Protein AF-A0A1D6P2N4-F1 (afdb_monomer_lite)

Foldseek 3Di:
DLLVVQVVVCVVPVDGDLEAEAEAEDDDPVCVVVCCVVVVVVNQVSQCVVDPPRDHYYHYHYDYPPDPDADADPDQVPPVQADPVRHGDPPDDDDDPPPDPPDDD

Secondary structure (DSSP, 8-state):
-HHHHHHHHHHHHSS--S-EEEEEES--GGGHHHHHHHHHHHHHHHHHTTSTT----EEEEEE--S-S-----S-TT-GGGB-TTSPBPTT-----TTS-TTS--

pLDDT: mean 88.43, std 12.15, range [44.59, 97.88]

Sequence (105 aa):
MIRELLISFRKATGQKPLRIIFYRDGVSEGQFYQVLLYELDAIRKACASLEPNYQPPVTFVVVQKRHHTRLFTNNHKDRSSMDKSGNILPGSVSMASKAWPHYFN

Radius of gyration: 19.12 Å; chains: 1; bounding box: 42×23×48 Å

InterPro domains:
  IPR003165 Piwi domain [PF02171] (1-93)
  IPR003165 Piwi domain [PS50822] (1-93)
  IPR012337 Ribonuclease H-like superfamily [SSF53098] (1-93)
  IPR036397 Ribonuclease H superfamily [G3DSA:3.30.420.10] (1-105)

Organism: Zea mays (NCBI:txid4577)

Structure (mmCIF, N/CA/C/O backbone):
data_AF-A0A1D6P2N4-F1
#
_entry.id   AF-A0A1D6P2N4-F1
#
loop_
_atom_site.group_PDB
_atom_site.id
_atom_site.type_symbol
_atom_site.label_atom_id
_atom_site.label_alt_id
_atom_site.label_comp_id
_atom_site.label_asym_id
_atom_site.label_entity_id
_atom_site.label_seq_id
_atom_site.pdbx_PDB_ins_code
_atom_site.Cartn_x
_atom_site.Cartn_y
_atom_site.Cartn_z
_atom_site.occupancy
_atom_site.B_iso_or_equiv
_atom_site.auth_seq_id
_atom_site.auth_comp_id
_atom_site.auth_asym_id
_atom_site.auth_atom_id
_atom_site.pdbx_PDB_model_num
ATOM 1 N N . MET A 1 1 ? -3.769 -11.337 9.152 1.00 85.50 1 MET A N 1
ATOM 2 C CA . MET A 1 1 ? -2.830 -10.413 8.479 1.00 85.50 1 MET A CA 1
ATOM 3 C C . MET A 1 1 ? -3.095 -8.929 8.772 1.00 85.50 1 MET A C 1
ATOM 5 O O . MET A 1 1 ? -2.429 -8.397 9.645 1.00 85.50 1 MET A O 1
ATOM 9 N N . ILE A 1 2 ? -4.051 -8.227 8.132 1.00 94.38 2 ILE A N 1
ATOM 10 C CA . ILE A 1 2 ? -4.195 -6.751 8.294 1.00 94.38 2 ILE A CA 1
ATOM 11 C C . ILE A 1 2 ? -4.455 -6.335 9.751 1.00 94.38 2 ILE A C 1
ATOM 13 O O . ILE A 1 2 ? -3.804 -5.432 10.269 1.00 94.38 2 ILE A O 1
ATOM 17 N N . ARG A 1 3 ? -5.362 -7.031 10.446 1.00 95.00 3 ARG A N 1
ATOM 18 C CA . ARG A 1 3 ? -5.670 -6.757 11.859 1.00 95.00 3 ARG A CA 1
ATOM 19 C C . ARG A 1 3 ? -4.436 -6.859 12.761 1.00 95.00 3 ARG A C 1
ATOM 21 O O . ARG A 1 3 ? -4.244 -6.022 13.635 1.00 95.00 3 ARG A O 1
ATOM 28 N N . GLU A 1 4 ? -3.599 -7.870 12.550 1.00 96.81 4 GLU A N 1
ATOM 29 C CA . GLU A 1 4 ? -2.380 -8.082 13.341 1.00 96.81 4 GLU A CA 1
ATOM 30 C C . GLU A 1 4 ? -1.366 -6.962 13.103 1.00 96.81 4 GLU A C 1
ATOM 32 O O . GLU A 1 4 ? -0.762 -6.485 14.060 1.00 96.81 4 GLU A O 1
ATOM 37 N N . LEU A 1 5 ? -1.244 -6.483 11.859 1.00 96.94 5 LEU A N 1
ATOM 38 C CA . LEU A 1 5 ? -0.397 -5.337 11.522 1.00 96.94 5 LEU A CA 1
ATOM 39 C C . LEU A 1 5 ? -0.884 -4.051 12.200 1.00 96.94 5 LEU A C 1
ATOM 41 O O . LEU A 1 5 ? -0.077 -3.319 12.764 1.00 96.94 5 LEU A O 1
ATOM 45 N N . LEU A 1 6 ? -2.196 -3.800 12.222 1.00 96.62 6 LEU A N 1
ATOM 46 C CA . LEU A 1 6 ? -2.774 -2.647 12.925 1.00 96.62 6 LEU A CA 1
ATOM 47 C C . LEU A 1 6 ? -2.537 -2.720 14.445 1.00 96.62 6 LEU A C 1
ATOM 49 O O . LEU A 1 6 ? -2.207 -1.714 15.074 1.00 96.62 6 LEU A O 1
ATOM 53 N N . ILE A 1 7 ? -2.655 -3.913 15.040 1.00 96.44 7 ILE A N 1
ATOM 54 C CA . ILE A 1 7 ? -2.343 -4.134 16.460 1.00 96.44 7 ILE A CA 1
ATOM 55 C C . ILE A 1 7 ? -0.853 -3.910 16.724 1.00 96.44 7 ILE A C 1
ATOM 57 O O . ILE A 1 7 ? -0.501 -3.242 17.694 1.00 96.44 7 ILE A O 1
ATOM 61 N N . SER A 1 8 ? 0.018 -4.453 15.873 1.00 97.62 8 SER A N 1
ATOM 62 C CA . SER A 1 8 ? 1.468 -4.283 15.981 1.00 97.62 8 SER A CA 1
ATOM 63 C C . SER A 1 8 ? 1.864 -2.808 15.885 1.00 97.62 8 SER A C 1
ATOM 65 O O . SER A 1 8 ? 2.595 -2.319 16.744 1.00 97.62 8 SER A O 1
ATOM 67 N N . PHE A 1 9 ? 1.289 -2.067 14.935 1.00 97.44 9 PHE A N 1
ATOM 68 C CA . PHE A 1 9 ? 1.503 -0.628 14.797 1.00 97.44 9 PHE A CA 1
ATOM 69 C C . PHE A 1 9 ? 1.106 0.131 16.067 1.00 97.44 9 PHE A C 1
ATOM 71 O O . PHE A 1 9 ? 1.878 0.951 16.565 1.00 97.44 9 PHE A O 1
ATOM 78 N N . ARG A 1 10 ? -0.070 -0.169 16.637 1.00 96.00 10 ARG A N 1
ATOM 79 C CA . ARG A 1 10 ? -0.524 0.469 17.881 1.00 96.00 10 ARG A CA 1
ATOM 80 C C . ARG A 1 10 ? 0.371 0.130 19.064 1.00 96.00 10 ARG A C 1
ATOM 82 O O . ARG A 1 10 ? 0.647 1.005 19.875 1.00 96.00 10 ARG A O 1
ATOM 89 N N . LYS A 1 11 ? 0.847 -1.113 19.160 1.00 97.44 11 LYS A N 1
ATOM 90 C CA . LYS A 1 11 ? 1.804 -1.517 20.199 1.00 97.44 11 LYS A CA 1
ATOM 91 C C . LYS A 1 11 ? 3.134 -0.770 20.074 1.00 97.44 11 LYS A C 1
ATOM 93 O O . LYS A 1 11 ? 3.692 -0.387 21.091 1.00 97.44 11 LYS A O 1
ATOM 98 N N . ALA A 1 12 ? 3.620 -0.554 18.852 1.00 97.88 12 ALA A N 1
ATOM 99 C CA . ALA A 1 12 ? 4.899 0.107 18.606 1.00 97.88 12 ALA A CA 1
ATOM 100 C C . ALA A 1 12 ? 4.842 1.636 18.767 1.00 97.88 12 ALA A C 1
ATOM 102 O O . ALA A 1 12 ? 5.809 2.241 19.212 1.00 97.88 12 ALA A O 1
ATOM 103 N N . THR A 1 13 ? 3.725 2.266 18.393 1.00 97.50 13 THR A N 1
ATOM 104 C CA . THR A 1 13 ? 3.610 3.738 18.330 1.00 97.50 13 THR A CA 1
ATOM 105 C C . THR A 1 13 ? 2.729 4.342 19.423 1.00 97.50 13 THR A C 1
ATOM 107 O O . THR A 1 13 ? 2.679 5.559 19.573 1.00 97.50 13 THR A O 1
ATOM 110 N N . GLY A 1 14 ? 1.971 3.517 20.150 1.00 96.50 14 GLY A N 1
ATOM 111 C CA . GLY A 1 14 ? 0.927 3.959 21.078 1.00 96.50 14 GLY A CA 1
ATOM 112 C C . GLY A 1 14 ? -0.337 4.497 20.395 1.00 96.50 14 GLY A C 1
ATOM 113 O O . GLY A 1 14 ? -1.342 4.722 21.068 1.00 96.50 14 GLY A O 1
ATOM 114 N N . GLN A 1 15 ? -0.333 4.667 19.069 1.00 95.31 15 GLN A N 1
ATOM 115 C CA . GLN A 1 15 ? -1.435 5.259 18.312 1.00 95.31 15 GLN A CA 1
ATOM 116 C C . GLN A 1 15 ? -1.962 4.319 17.228 1.00 95.31 15 GLN A C 1
ATOM 118 O O . GLN A 1 15 ? -1.267 3.435 16.738 1.00 95.31 15 GLN A O 1
ATOM 123 N N . LYS A 1 16 ? -3.222 4.505 16.830 1.00 94.81 16 LYS A N 1
ATOM 124 C CA . LYS A 1 16 ? -3.781 3.838 15.647 1.00 94.81 16 LYS A CA 1
ATOM 125 C C . LYS A 1 16 ? -3.441 4.642 14.384 1.00 94.81 16 LYS A C 1
ATOM 127 O O . LYS A 1 16 ? -3.407 5.870 14.459 1.00 94.81 16 LYS A O 1
ATOM 132 N N . PRO A 1 17 ? -3.227 4.001 13.223 1.00 96.88 17 PRO A N 1
ATOM 133 C CA . PRO A 1 17 ? -2.992 4.730 11.981 1.00 96.88 17 PRO A CA 1
ATOM 134 C C . PRO A 1 17 ? -4.159 5.662 11.638 1.00 96.88 17 PRO A C 1
ATOM 136 O O . PRO A 1 17 ? -5.312 5.233 11.618 1.00 96.88 17 PRO A O 1
ATOM 139 N N . LEU A 1 18 ? -3.874 6.922 11.316 1.00 96.81 18 LEU A N 1
ATOM 140 C CA . LEU A 1 18 ? -4.895 7.864 10.836 1.00 96.81 18 LEU A CA 1
ATOM 141 C C . LEU A 1 18 ? -5.150 7.738 9.327 1.00 96.81 18 LEU A C 1
ATOM 143 O O . LEU A 1 18 ? -6.182 8.181 8.836 1.00 96.81 18 LEU A O 1
ATOM 147 N N . ARG A 1 19 ? -4.217 7.125 8.594 1.00 97.50 19 ARG A N 1
ATOM 148 C CA . ARG A 1 19 ? -4.292 6.860 7.155 1.00 97.50 19 ARG A CA 1
ATOM 149 C C . ARG A 1 19 ? -3.596 5.541 6.852 1.00 97.50 19 ARG A C 1
ATOM 151 O O . ARG A 1 19 ? -2.596 5.214 7.489 1.00 97.50 19 ARG A O 1
ATOM 158 N N . ILE A 1 20 ? -4.103 4.817 5.861 1.00 97.75 20 ILE A N 1
ATOM 159 C CA . ILE A 1 20 ? -3.498 3.581 5.362 1.00 97.75 20 ILE A CA 1
ATOM 160 C C . ILE A 1 20 ? -3.110 3.795 3.900 1.00 97.75 20 ILE A C 1
ATOM 162 O O . ILE A 1 20 ? -3.940 4.193 3.088 1.00 97.75 20 ILE A O 1
ATOM 166 N N . ILE A 1 21 ? -1.852 3.519 3.558 1.00 97.81 21 ILE A N 1
ATOM 167 C CA . ILE A 1 21 ? -1.387 3.449 2.169 1.00 97.81 21 ILE A CA 1
ATOM 168 C C . ILE A 1 21 ? -1.083 1.984 1.883 1.00 97.81 21 ILE A C 1
ATOM 170 O O . ILE A 1 21 ? -0.242 1.383 2.551 1.00 97.81 21 ILE A O 1
ATOM 174 N N . PHE A 1 22 ? -1.793 1.404 0.923 1.00 97.06 22 PHE A N 1
ATOM 175 C CA . PHE A 1 22 ? -1.738 -0.019 0.630 1.00 97.06 22 PHE A CA 1
ATOM 176 C C . PHE A 1 22 ? -1.186 -0.251 -0.775 1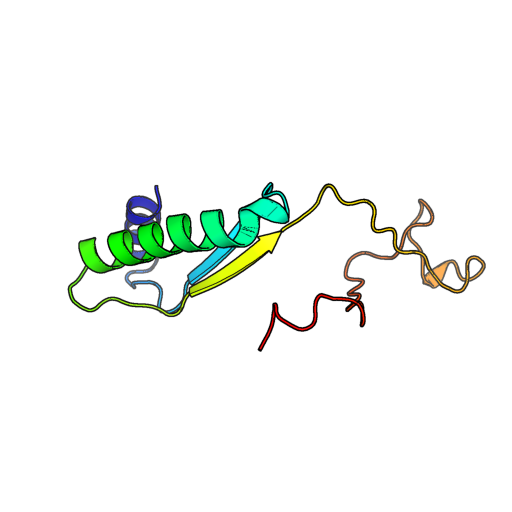.00 97.06 22 PHE A C 1
ATOM 178 O O . PHE A 1 22 ? -1.852 0.049 -1.762 1.00 97.06 22 PHE A O 1
ATOM 185 N N . TYR A 1 23 ? 0.030 -0.791 -0.860 1.00 96.12 23 TYR A N 1
ATOM 186 C CA . TYR A 1 23 ? 0.664 -1.153 -2.127 1.00 96.12 23 TYR A CA 1
ATOM 187 C C . TYR A 1 23 ? 0.380 -2.621 -2.460 1.00 96.12 23 TYR A C 1
ATOM 189 O O . TYR A 1 23 ? 0.870 -3.523 -1.780 1.00 96.12 23 TYR A O 1
ATOM 197 N N . ARG A 1 24 ? -0.390 -2.871 -3.522 1.00 95.62 24 ARG A N 1
ATOM 198 C CA . ARG A 1 24 ? -0.744 -4.217 -3.990 1.00 95.62 24 ARG A CA 1
ATOM 199 C C . ARG A 1 24 ? 0.042 -4.567 -5.255 1.00 95.62 24 ARG A C 1
ATOM 201 O O . ARG A 1 24 ? -0.235 -4.029 -6.319 1.00 95.62 24 ARG A O 1
ATOM 208 N N . ASP A 1 25 ? 0.991 -5.494 -5.147 1.00 93.56 25 ASP A N 1
ATOM 209 C CA . ASP A 1 25 ? 1.792 -5.992 -6.283 1.00 93.56 25 ASP A CA 1
ATOM 210 C C . ASP A 1 25 ? 1.189 -7.260 -6.917 1.00 93.56 25 ASP A C 1
ATOM 212 O O . ASP A 1 25 ? 0.594 -8.084 -6.230 1.00 93.56 25 ASP A O 1
ATOM 216 N N . GLY A 1 26 ? 1.397 -7.478 -8.213 1.00 88.69 26 GLY A N 1
ATOM 217 C CA . GLY A 1 26 ? 1.084 -8.761 -8.854 1.00 88.69 26 GLY A CA 1
ATOM 218 C C . GLY A 1 26 ? -0.403 -9.006 -9.106 1.00 88.69 26 GLY A C 1
ATOM 219 O O . GLY A 1 26 ? -0.873 -10.131 -8.955 1.00 88.69 26 GLY A O 1
ATOM 220 N N . VAL A 1 27 ? -1.136 -7.962 -9.486 1.00 91.31 27 VAL A N 1
ATOM 221 C CA . VAL A 1 27 ? -2.512 -8.077 -9.985 1.00 91.31 27 VAL A CA 1
ATOM 222 C C . VAL A 1 27 ? -2.495 -7.852 -11.495 1.00 91.31 27 VAL A C 1
ATOM 224 O O . VAL A 1 27 ? -1.780 -6.975 -11.980 1.00 91.31 27 VAL A O 1
ATOM 227 N N . SER A 1 28 ? -3.251 -8.651 -12.245 1.00 88.75 28 SER A N 1
ATOM 228 C CA . SER A 1 28 ? -3.483 -8.407 -13.671 1.00 88.75 28 SER A CA 1
ATOM 229 C C . SER A 1 28 ? -4.543 -7.323 -13.860 1.00 88.75 28 SER A C 1
ATOM 231 O O . SER A 1 28 ? -5.479 -7.232 -13.072 1.00 88.75 28 SER A O 1
ATOM 233 N N . GLU A 1 29 ? -4.440 -6.538 -14.931 1.00 86.44 29 GLU A N 1
ATOM 234 C CA . GLU A 1 29 ? -5.327 -5.395 -15.196 1.00 86.44 29 GLU A CA 1
ATOM 235 C C . GLU A 1 29 ? -6.822 -5.754 -15.139 1.00 86.44 29 GLU A C 1
ATOM 237 O O . GLU A 1 29 ? -7.591 -5.118 -14.418 1.00 86.44 29 GLU A O 1
ATOM 242 N N . GLY A 1 30 ? -7.218 -6.861 -15.777 1.00 89.12 30 GLY A N 1
ATOM 243 C CA . GLY A 1 30 ? -8.602 -7.353 -15.760 1.00 89.12 30 GLY A CA 1
ATOM 244 C C . GLY A 1 30 ? -9.127 -7.787 -14.383 1.00 89.12 30 GLY A C 1
ATOM 245 O O . GLY A 1 30 ? -10.317 -8.043 -14.239 1.00 89.12 30 GLY A O 1
ATOM 246 N N . GLN A 1 31 ? -8.269 -7.866 -13.363 1.00 91.12 31 GLN A N 1
ATOM 247 C CA . GLN A 1 31 ? -8.628 -8.240 -11.992 1.00 91.12 31 GLN A CA 1
ATOM 248 C C . GLN A 1 31 ? -8.585 -7.058 -11.015 1.00 91.12 31 GLN A C 1
ATOM 250 O O . GLN A 1 31 ? -8.946 -7.231 -9.849 1.00 91.12 31 GLN A O 1
ATOM 255 N N . PHE A 1 32 ? -8.159 -5.863 -11.450 1.00 90.44 32 PHE A N 1
ATOM 256 C CA . PHE A 1 32 ? -7.946 -4.713 -10.561 1.00 90.44 32 PHE A CA 1
A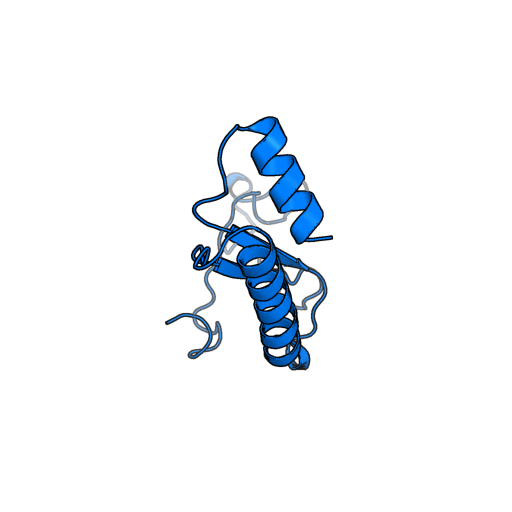TOM 257 C C . PHE A 1 32 ? -9.168 -4.405 -9.703 1.00 90.44 32 PHE A C 1
ATOM 259 O O . PHE A 1 32 ? -9.046 -4.296 -8.486 1.00 90.44 32 PHE A O 1
ATOM 266 N N . TYR A 1 33 ? -10.344 -4.312 -10.324 1.00 91.12 33 TYR A N 1
ATOM 267 C CA . TYR A 1 33 ? -11.564 -3.929 -9.621 1.00 91.12 33 TYR A CA 1
ATOM 268 C C . TYR A 1 33 ? -12.000 -4.977 -8.588 1.00 91.12 33 TYR A C 1
ATOM 270 O O . TYR A 1 33 ? -12.303 -4.636 -7.447 1.00 91.12 33 TYR A O 1
ATOM 278 N N . GLN A 1 34 ? -11.967 -6.262 -8.951 1.00 94.88 34 GLN A N 1
ATOM 279 C CA . GLN A 1 34 ? -12.347 -7.345 -8.043 1.00 94.88 34 GLN A CA 1
ATOM 280 C C . GLN A 1 34 ? -11.396 -7.438 -6.844 1.00 94.88 34 GLN A C 1
ATOM 282 O O . GLN A 1 34 ? -11.848 -7.550 -5.704 1.00 94.88 34 GLN A O 1
ATOM 287 N N . VAL A 1 35 ? -10.084 -7.362 -7.092 1.00 95.88 35 VAL A N 1
ATOM 288 C CA . VAL A 1 35 ? -9.079 -7.391 -6.022 1.00 95.88 35 VAL A CA 1
ATOM 289 C C . VAL A 1 35 ? -9.198 -6.154 -5.137 1.00 95.88 35 VAL A C 1
ATOM 291 O O . VAL A 1 35 ? -9.158 -6.288 -3.918 1.00 95.88 35 VAL A O 1
ATOM 294 N N . LEU A 1 36 ? -9.406 -4.969 -5.719 1.00 94.56 36 LEU A N 1
ATOM 295 C CA . LEU A 1 36 ? -9.636 -3.738 -4.965 1.00 94.56 36 LEU A CA 1
ATOM 296 C C . LEU A 1 36 ? -10.824 -3.883 -4.010 1.00 94.56 36 LEU A C 1
ATOM 298 O O . LEU A 1 36 ? -10.673 -3.605 -2.825 1.00 94.56 36 LEU A O 1
ATOM 302 N N . LEU A 1 37 ? -11.987 -4.323 -4.503 1.00 95.56 37 LEU A N 1
ATOM 303 C CA . LEU A 1 37 ? -13.185 -4.461 -3.672 1.00 95.56 37 LEU A CA 1
ATOM 304 C C . LEU A 1 37 ? -12.976 -5.454 -2.526 1.00 95.56 37 LEU A C 1
ATOM 306 O O . LEU A 1 37 ? -13.314 -5.148 -1.384 1.00 95.56 37 LEU A O 1
ATOM 310 N N . TYR A 1 38 ? -12.393 -6.615 -2.826 1.00 96.56 38 TYR A N 1
ATOM 311 C CA . TYR A 1 38 ? -12.164 -7.663 -1.836 1.00 96.56 38 TYR A CA 1
ATOM 312 C C . TYR A 1 38 ? -11.171 -7.229 -0.747 1.00 96.56 38 TYR A C 1
ATOM 314 O O . TYR A 1 38 ? -11.444 -7.360 0.446 1.00 96.56 38 TYR A O 1
ATOM 322 N N . GLU A 1 39 ? -10.030 -6.664 -1.143 1.00 97.00 39 GLU A N 1
ATOM 323 C CA . GLU A 1 39 ? -8.978 -6.253 -0.207 1.00 97.00 39 GLU A CA 1
ATOM 324 C C . GLU A 1 39 ? -9.383 -5.008 0.593 1.00 97.00 39 GLU A C 1
ATOM 326 O O . GLU A 1 39 ? -9.123 -4.925 1.794 1.00 97.00 39 GLU A O 1
ATOM 331 N N . LEU A 1 40 ? -10.067 -4.041 -0.030 1.00 96.31 40 LEU A N 1
ATOM 332 C CA . LEU A 1 40 ? -10.548 -2.849 0.668 1.00 96.31 40 LEU A CA 1
ATOM 333 C C . LEU A 1 40 ? -11.611 -3.202 1.716 1.00 96.31 40 LEU A C 1
ATOM 335 O O . LEU A 1 40 ? -11.585 -2.652 2.819 1.00 96.31 40 LEU A O 1
ATOM 339 N N . ASP A 1 41 ? -12.517 -4.131 1.404 1.00 96.50 41 ASP A N 1
ATOM 340 C CA . ASP A 1 41 ? -13.480 -4.663 2.370 1.00 96.50 41 ASP A CA 1
ATOM 341 C C . ASP A 1 41 ? -12.771 -5.368 3.537 1.00 96.50 41 ASP A C 1
ATOM 343 O O . ASP A 1 41 ? -13.072 -5.095 4.702 1.00 96.50 41 ASP A O 1
ATOM 347 N N . ALA A 1 42 ? -11.751 -6.185 3.256 1.00 96.88 42 ALA A N 1
ATOM 348 C CA . ALA A 1 42 ? -10.943 -6.825 4.291 1.00 96.88 42 ALA A CA 1
ATOM 349 C C . ALA A 1 42 ? -10.233 -5.803 5.204 1.00 96.88 42 ALA A C 1
ATOM 351 O O . ALA A 1 42 ? -10.230 -5.967 6.429 1.00 96.88 42 ALA A O 1
ATOM 352 N N . ILE A 1 43 ? -9.683 -4.718 4.640 1.00 97.31 43 ILE A N 1
ATOM 353 C CA . ILE A 1 43 ? -9.081 -3.614 5.409 1.00 97.31 43 ILE A CA 1
ATOM 354 C C . ILE A 1 43 ? -10.132 -2.942 6.301 1.00 97.31 43 ILE A C 1
ATOM 356 O O . ILE A 1 43 ? -9.887 -2.737 7.494 1.00 97.31 43 ILE A O 1
ATOM 360 N N . ARG A 1 44 ? -11.314 -2.625 5.758 1.00 96.12 44 ARG A N 1
ATOM 361 C CA . ARG A 1 44 ? -12.405 -1.977 6.506 1.00 96.12 44 ARG A CA 1
ATOM 362 C C . ARG A 1 44 ? -12.911 -2.849 7.651 1.00 96.12 44 ARG A C 1
ATOM 364 O O . ARG A 1 44 ? -13.034 -2.359 8.773 1.00 96.12 44 ARG A O 1
ATOM 371 N N . LYS A 1 45 ? -13.126 -4.144 7.403 1.00 96.25 45 LYS A N 1
ATOM 372 C CA . LYS A 1 45 ? -13.509 -5.125 8.432 1.00 96.25 45 LYS A CA 1
ATOM 373 C C . LYS A 1 45 ? -12.452 -5.232 9.528 1.00 96.25 45 LYS A C 1
ATOM 375 O O . LYS A 1 45 ? -12.796 -5.247 10.708 1.00 96.25 45 LYS A O 1
ATOM 380 N N . ALA A 1 46 ? -11.169 -5.246 9.164 1.00 96.81 46 ALA A N 1
ATOM 381 C CA . ALA A 1 46 ? -10.087 -5.256 10.143 1.00 96.81 46 ALA A CA 1
ATOM 382 C C . ALA A 1 46 ? -10.105 -4.000 11.030 1.00 96.81 46 ALA A C 1
ATOM 384 O O . ALA A 1 46 ? -9.989 -4.133 12.248 1.00 96.81 46 ALA A O 1
ATOM 385 N N . CYS A 1 47 ? -10.310 -2.811 10.454 1.00 97.31 47 CYS A N 1
ATOM 386 C CA . CYS A 1 47 ? -10.414 -1.561 11.214 1.00 97.31 47 CYS A CA 1
ATOM 387 C C . CYS A 1 47 ? -11.627 -1.571 12.160 1.00 97.31 47 CYS A C 1
ATOM 389 O O . CYS A 1 47 ? -11.464 -1.359 13.361 1.00 97.31 47 CYS A O 1
ATOM 391 N N . ALA A 1 48 ? -12.813 -1.925 11.654 1.00 95.62 48 ALA A N 1
ATOM 392 C CA . ALA A 1 48 ? -14.038 -2.002 12.452 1.00 95.62 48 ALA A CA 1
ATOM 393 C C . ALA A 1 48 ? -13.952 -3.035 13.592 1.00 95.62 48 ALA A C 1
ATOM 395 O O . ALA A 1 48 ? -14.533 -2.834 14.654 1.00 95.62 48 ALA A O 1
ATOM 396 N N . SER A 1 49 ? -13.190 -4.121 13.406 1.00 95.00 49 SER A N 1
ATOM 397 C CA . SER A 1 49 ? -12.967 -5.135 14.449 1.00 95.00 49 SER A CA 1
ATOM 398 C C . SER A 1 49 ? -12.085 -4.667 15.615 1.00 95.00 49 SER A C 1
ATOM 400 O O . SER A 1 49 ? -12.001 -5.361 16.628 1.00 95.00 49 SER A O 1
ATOM 402 N N . LEU A 1 50 ? -11.366 -3.548 15.463 1.00 93.25 50 LEU A N 1
ATOM 403 C CA . LEU A 1 50 ? -10.497 -2.997 16.507 1.00 93.25 50 LEU A CA 1
ATOM 404 C C . LEU A 1 50 ? -11.205 -1.947 17.353 1.00 93.25 50 LEU A C 1
ATOM 406 O O . LEU A 1 50 ? -10.971 -1.885 18.557 1.00 93.25 50 LEU A O 1
ATOM 410 N N . GLU A 1 51 ? -12.028 -1.114 16.725 1.00 93.38 51 GLU A N 1
ATOM 411 C CA . GLU A 1 51 ? -12.767 -0.056 17.397 1.00 93.38 51 GLU A CA 1
ATOM 412 C C . GLU A 1 51 ? -14.005 0.317 16.564 1.00 93.38 51 GLU A C 1
ATOM 414 O O . GLU A 1 51 ? -13.886 0.494 15.344 1.00 93.38 51 GLU A O 1
ATOM 419 N N . PRO A 1 52 ? -15.184 0.477 17.195 1.00 92.69 52 PRO A N 1
ATOM 420 C CA . PRO A 1 52 ? -16.359 1.011 16.517 1.00 92.69 52 PRO A CA 1
ATOM 421 C C . PRO A 1 52 ? -16.042 2.350 15.840 1.00 92.69 52 PRO A C 1
ATOM 423 O O . PRO A 1 52 ? -15.367 3.198 16.415 1.00 92.69 52 PRO A O 1
ATOM 426 N N . ASN A 1 53 ? -16.537 2.549 14.618 1.00 93.31 53 ASN A N 1
ATOM 427 C CA . ASN A 1 53 ? -16.346 3.770 13.821 1.00 93.31 53 ASN A CA 1
ATOM 428 C C . ASN A 1 53 ? -14.895 4.091 13.404 1.00 93.31 53 ASN A C 1
ATOM 430 O O . ASN A 1 53 ? -14.653 5.142 12.811 1.00 93.31 53 ASN A O 1
ATOM 434 N N . TYR A 1 54 ? -13.923 3.201 13.631 1.00 96.56 54 TYR A N 1
ATOM 435 C CA . TYR A 1 54 ? -12.573 3.398 13.104 1.00 96.56 54 TYR A CA 1
ATOM 436 C C . TYR A 1 54 ? -12.532 3.128 11.593 1.00 96.56 54 TYR A C 1
ATOM 438 O O . TYR A 1 54 ? -12.497 1.984 11.141 1.00 96.56 54 TYR A O 1
ATOM 446 N N . GLN A 1 55 ? -12.548 4.208 10.811 1.00 95.94 55 GLN A N 1
ATOM 447 C CA . GLN A 1 55 ? -12.556 4.179 9.346 1.00 95.94 55 GLN A CA 1
ATOM 448 C C . GLN A 1 55 ? -11.506 5.150 8.779 1.00 95.94 55 GLN A C 1
ATOM 450 O O . GLN A 1 55 ? -11.856 6.217 8.271 1.00 95.94 55 GLN A O 1
ATOM 455 N N . PRO A 1 56 ? -10.203 4.830 8.891 1.00 97.31 56 PRO A N 1
ATOM 456 C CA . PRO A 1 56 ? -9.164 5.688 8.337 1.00 97.31 56 PRO A CA 1
ATOM 457 C C . PRO A 1 56 ? -9.262 5.719 6.799 1.00 97.31 56 PRO A C 1
ATOM 459 O O . PRO A 1 56 ? -9.559 4.688 6.186 1.00 97.31 56 PRO A O 1
ATOM 462 N N . PRO A 1 57 ? -8.964 6.857 6.145 1.00 97.75 57 PRO A N 1
ATOM 463 C CA . PRO A 1 57 ? -8.832 6.908 4.696 1.00 97.75 57 PRO A CA 1
ATOM 464 C C . PRO A 1 57 ? -7.778 5.915 4.198 1.00 97.75 57 PRO A C 1
ATOM 466 O O . PRO A 1 57 ? -6.683 5.813 4.767 1.00 97.75 57 PRO A O 1
ATOM 469 N N . VAL A 1 58 ? -8.108 5.208 3.116 1.00 97.38 58 VAL A N 1
ATOM 470 C CA . VAL A 1 58 ? -7.234 4.213 2.488 1.00 97.38 58 VAL A CA 1
ATOM 471 C C . VAL A 1 58 ? -6.868 4.677 1.085 1.00 97.38 58 VAL A C 1
ATOM 473 O O . VAL A 1 58 ? -7.743 4.860 0.243 1.00 97.38 58 VAL A O 1
ATOM 476 N N . THR A 1 59 ? -5.573 4.824 0.823 1.00 97.12 59 THR A N 1
ATOM 477 C CA . THR A 1 59 ? -5.031 4.989 -0.528 1.00 97.12 59 THR A CA 1
ATOM 478 C C . THR A 1 59 ? -4.578 3.623 -1.026 1.00 97.12 59 THR A C 1
ATOM 480 O O . THR A 1 59 ? -3.632 3.052 -0.485 1.00 97.12 59 THR A O 1
ATOM 483 N N . PHE A 1 60 ? -5.257 3.087 -2.038 1.00 95.81 60 PHE A N 1
ATOM 484 C CA . PHE A 1 60 ? -4.934 1.790 -2.629 1.00 95.81 60 PHE A CA 1
ATOM 485 C C . PHE A 1 60 ? -4.131 1.992 -3.915 1.00 95.81 60 PHE A C 1
ATOM 487 O O . PHE A 1 60 ? -4.626 2.584 -4.870 1.00 95.81 60 PHE A O 1
ATOM 494 N N . VAL A 1 61 ? -2.894 1.504 -3.941 1.00 94.75 61 VAL A N 1
ATOM 495 C CA . VAL A 1 61 ? -1.971 1.653 -5.069 1.00 94.75 61 VAL A CA 1
ATOM 496 C C . VAL A 1 61 ? -1.662 0.276 -5.635 1.00 94.75 61 VAL A C 1
ATOM 498 O O . VAL A 1 61 ? -0.997 -0.535 -4.989 1.00 94.75 61 VAL A O 1
ATOM 501 N N . VAL A 1 62 ? -2.122 0.003 -6.854 1.00 93.00 62 VAL A N 1
ATOM 502 C CA . VAL A 1 62 ? -1.716 -1.205 -7.580 1.00 93.00 62 VAL A CA 1
ATOM 503 C C . VAL A 1 62 ? -0.348 -0.965 -8.208 1.00 93.00 62 VAL A C 1
ATOM 505 O O . VAL A 1 62 ? -0.144 0.003 -8.935 1.00 93.00 62 VAL A O 1
ATOM 508 N N . VAL A 1 63 ? 0.595 -1.858 -7.925 1.00 92.69 63 VAL A N 1
ATOM 509 C CA . VAL A 1 63 ? 1.952 -1.827 -8.470 1.00 92.69 63 VAL A CA 1
ATOM 510 C C . VAL A 1 63 ? 2.072 -2.925 -9.518 1.00 92.69 63 VAL A C 1
ATOM 512 O O . VAL A 1 63 ? 1.860 -4.100 -9.224 1.00 92.69 63 VAL A O 1
ATOM 515 N N . GLN A 1 64 ? 2.439 -2.553 -10.743 1.00 89.56 64 GLN A N 1
ATOM 516 C CA . GLN A 1 64 ? 2.614 -3.495 -11.846 1.00 89.56 64 GLN A CA 1
ATOM 517 C C . GLN A 1 64 ? 4.062 -3.462 -12.334 1.00 89.56 64 GLN A C 1
ATOM 519 O O . GLN A 1 64 ? 4.455 -2.571 -13.071 1.00 89.56 64 GLN 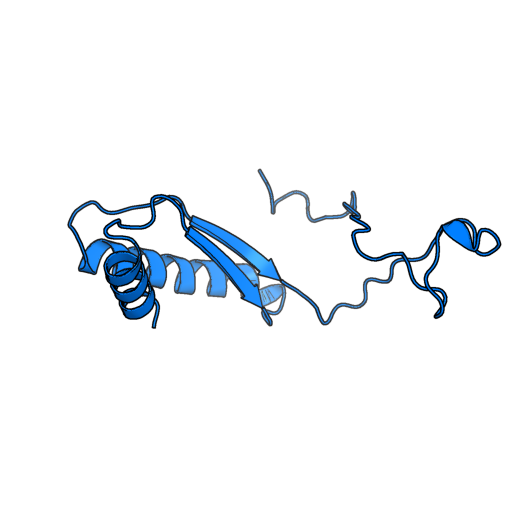A O 1
ATOM 524 N N . LYS A 1 65 ? 4.875 -4.445 -11.930 1.00 88.44 65 LYS A N 1
ATOM 525 C CA . LYS A 1 65 ? 6.288 -4.545 -12.360 1.00 88.44 65 LYS A CA 1
ATOM 526 C C . LYS A 1 65 ? 6.464 -5.290 -13.685 1.00 88.44 65 LYS A C 1
ATOM 528 O O . LYS A 1 65 ? 7.410 -5.048 -14.426 1.00 88.44 65 LYS A O 1
ATOM 533 N N . ARG A 1 66 ? 5.569 -6.238 -13.974 1.00 86.62 66 ARG A N 1
ATOM 534 C CA . ARG A 1 66 ? 5.624 -7.099 -15.165 1.00 86.62 66 ARG A CA 1
ATOM 535 C C . ARG A 1 66 ? 4.697 -6.550 -16.247 1.00 86.62 66 ARG A C 1
ATOM 537 O O . ARG A 1 66 ? 3.614 -7.081 -16.467 1.00 86.62 66 ARG A O 1
ATOM 544 N N . HIS A 1 67 ? 5.114 -5.456 -16.881 1.00 87.62 67 HIS A N 1
ATOM 545 C CA . HIS A 1 67 ? 4.412 -4.841 -18.009 1.00 87.62 67 HIS A CA 1
ATOM 546 C C . HIS A 1 67 ? 5.324 -4.683 -19.232 1.00 87.62 67 HIS A C 1
ATOM 548 O O . HIS A 1 67 ? 6.557 -4.693 -19.137 1.00 87.62 67 HIS A O 1
ATOM 554 N N . HIS A 1 68 ? 4.715 -4.472 -20.396 1.00 88.19 68 HIS A N 1
ATOM 555 C CA . HIS A 1 68 ? 5.441 -4.262 -21.651 1.00 88.19 68 HIS A CA 1
ATOM 556 C C . HIS A 1 68 ? 5.814 -2.798 -21.918 1.00 88.19 68 HIS A C 1
ATOM 558 O O . HIS A 1 68 ? 6.543 -2.530 -22.866 1.00 88.19 68 HIS A O 1
ATOM 564 N N . THR A 1 69 ? 5.414 -1.856 -21.056 1.00 87.00 69 THR A N 1
ATOM 565 C CA . THR A 1 69 ? 5.883 -0.465 -21.137 1.00 87.00 69 THR A CA 1
ATOM 566 C C . THR A 1 69 ? 7.400 -0.407 -20.953 1.00 87.00 69 THR A C 1
ATOM 568 O O . THR A 1 69 ? 7.961 -1.062 -20.066 1.00 87.00 69 THR A O 1
ATOM 571 N N . ARG A 1 70 ? 8.071 0.351 -21.820 1.00 88.88 70 ARG A N 1
ATOM 572 C CA . ARG A 1 70 ? 9.511 0.623 -21.785 1.00 88.88 70 ARG A CA 1
ATOM 573 C C . ARG A 1 70 ? 9.711 2.129 -21.889 1.00 88.88 70 ARG A C 1
ATOM 575 O O .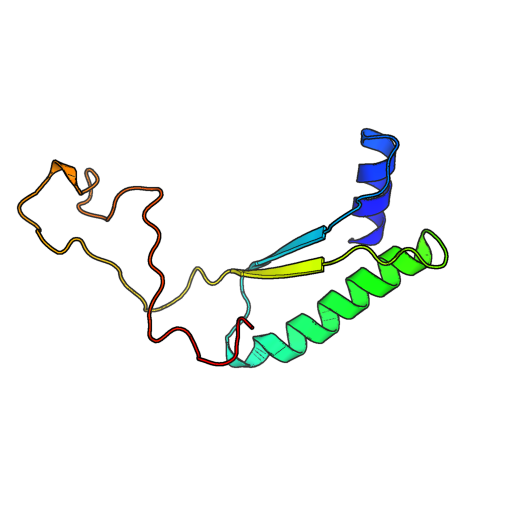 ARG A 1 70 ? 9.016 2.784 -22.660 1.00 88.88 70 ARG A O 1
ATOM 582 N N . LEU A 1 71 ? 10.635 2.654 -21.095 1.00 88.44 71 LEU A N 1
ATOM 583 C CA . LEU A 1 71 ? 10.977 4.071 -21.050 1.00 88.44 71 LEU A CA 1
ATOM 584 C C . LEU A 1 71 ? 12.436 4.225 -21.467 1.00 88.44 71 LEU A C 1
ATOM 586 O O . LEU A 1 71 ? 13.289 3.458 -21.023 1.00 88.44 71 LEU A O 1
ATOM 590 N N . PHE A 1 72 ? 12.703 5.222 -22.301 1.00 87.69 72 PHE A N 1
ATOM 591 C CA . PHE A 1 72 ? 14.027 5.514 -22.838 1.00 87.69 72 PHE A CA 1
ATOM 592 C C . PHE A 1 72 ? 14.295 7.015 -22.750 1.00 87.69 72 PHE A C 1
ATOM 594 O O . PHE A 1 72 ? 13.359 7.818 -22.736 1.00 87.69 72 PHE A O 1
ATOM 601 N N . THR A 1 73 ? 15.570 7.400 -22.692 1.00 86.56 73 THR A N 1
ATOM 602 C CA . THR A 1 73 ? 15.961 8.808 -22.801 1.00 86.56 73 THR A CA 1
ATOM 603 C C . THR A 1 73 ? 15.765 9.287 -24.238 1.00 86.56 73 THR A C 1
ATOM 605 O O . THR A 1 73 ? 16.000 8.546 -25.188 1.00 86.56 73 THR A O 1
ATOM 608 N N . ASN A 1 74 ? 15.333 10.538 -24.416 1.00 84.06 74 ASN A N 1
ATOM 609 C CA . ASN A 1 74 ? 15.112 11.096 -25.755 1.00 84.06 74 ASN A CA 1
ATOM 610 C C . ASN A 1 74 ? 16.435 11.371 -26.502 1.00 84.06 74 ASN A C 1
ATOM 612 O O . ASN A 1 74 ? 16.468 11.430 -27.727 1.00 84.06 74 ASN A O 1
ATOM 616 N N . ASN A 1 75 ? 17.538 11.541 -25.765 1.00 82.69 75 ASN A N 1
ATOM 617 C CA . ASN A 1 75 ? 18.862 11.783 -26.325 1.00 82.69 75 ASN A CA 1
ATOM 618 C C . ASN A 1 75 ? 19.863 10.721 -25.852 1.00 82.69 75 ASN A C 1
ATOM 620 O O . ASN A 1 75 ? 20.494 10.861 -24.809 1.00 82.69 75 ASN A O 1
ATOM 624 N N . HIS A 1 76 ? 20.070 9.691 -26.671 1.00 76.44 76 HIS A N 1
ATOM 625 C CA . HIS A 1 76 ? 21.014 8.605 -26.381 1.00 76.44 76 HIS A CA 1
ATOM 626 C C . HIS A 1 76 ? 22.493 9.025 -26.355 1.00 76.44 76 HIS A C 1
ATOM 628 O O . HIS A 1 76 ? 23.350 8.228 -25.979 1.00 76.44 76 HIS A O 1
ATOM 634 N N . LYS A 1 77 ? 22.819 10.257 -26.770 1.00 78.56 77 LYS A N 1
ATOM 635 C CA . LYS A 1 77 ? 24.186 10.795 -26.699 1.00 78.56 77 LYS A CA 1
ATOM 636 C C . LYS A 1 77 ? 24.468 11.505 -25.375 1.00 78.56 77 LYS A C 1
ATOM 638 O O . LYS A 1 77 ? 25.634 11.697 -25.035 1.00 78.56 77 LYS A O 1
ATOM 643 N N . ASP A 1 78 ? 23.432 11.876 -24.628 1.00 82.50 78 ASP A N 1
ATOM 644 C CA . ASP A 1 78 ? 23.581 12.544 -23.341 1.00 82.50 78 ASP A CA 1
ATOM 645 C C . ASP A 1 78 ? 23.744 11.524 -22.208 1.00 82.50 78 ASP A C 1
ATOM 647 O O . ASP A 1 78 ? 22.785 11.098 -21.560 1.00 82.50 78 ASP A O 1
ATOM 651 N N . ARG A 1 79 ? 25.000 11.152 -21.952 1.00 79.62 79 ARG A N 1
ATOM 652 C CA . ARG A 1 79 ? 25.373 10.218 -20.881 1.00 79.62 79 ARG A CA 1
ATOM 653 C C . ARG A 1 79 ? 25.068 10.731 -19.474 1.00 79.62 79 ARG A C 1
ATOM 655 O O . ARG A 1 79 ? 25.040 9.918 -18.559 1.00 79.62 79 ARG A O 1
ATOM 662 N N . SER A 1 80 ? 24.835 12.032 -19.287 1.00 83.81 80 SER A N 1
ATOM 663 C CA . SER A 1 80 ? 24.451 12.566 -17.974 1.00 83.81 80 SER A CA 1
ATOM 664 C C . SER A 1 80 ? 23.019 12.181 -17.582 1.00 83.81 80 SER A C 1
ATOM 666 O O . SER A 1 80 ? 22.687 12.165 -16.401 1.00 83.81 80 SER A O 1
ATOM 668 N N . SER A 1 81 ? 22.196 11.801 -18.566 1.00 82.38 81 SER A N 1
ATOM 669 C CA . SER A 1 81 ? 20.792 11.416 -18.389 1.00 82.38 81 SER A CA 1
ATOM 670 C C . SER A 1 81 ? 20.560 9.906 -18.220 1.00 82.38 81 SER A C 1
ATOM 672 O O . SER A 1 81 ? 19.410 9.470 -18.122 1.00 82.38 81 SER A O 1
ATOM 674 N N . MET A 1 82 ? 21.626 9.094 -18.203 1.00 87.50 82 MET A N 1
ATOM 675 C CA . MET A 1 82 ? 21.553 7.628 -18.254 1.00 87.50 82 MET A CA 1
ATOM 676 C C . MET A 1 82 ? 22.428 6.977 -17.182 1.00 87.50 82 MET A C 1
ATOM 678 O O . MET A 1 82 ? 23.468 7.507 -16.793 1.00 87.50 82 MET A O 1
ATOM 682 N N . ASP A 1 83 ? 22.023 5.794 -16.722 1.00 88.50 83 ASP A N 1
ATOM 683 C CA . ASP A 1 83 ? 22.872 4.962 -15.872 1.00 88.50 83 ASP A CA 1
ATOM 684 C C . ASP A 1 83 ? 23.986 4.260 -16.683 1.00 88.50 83 ASP A C 1
ATOM 686 O O . ASP A 1 83 ? 24.070 4.357 -17.911 1.00 88.50 83 ASP A O 1
ATOM 690 N N . LYS A 1 84 ? 24.853 3.502 -15.997 1.00 88.19 84 LYS A N 1
ATOM 691 C CA . LYS A 1 84 ? 25.956 2.756 -16.635 1.00 88.19 84 LYS A CA 1
ATOM 692 C C . LYS A 1 84 ? 25.486 1.694 -17.641 1.00 88.19 84 LYS A C 1
ATOM 694 O O . LYS A 1 84 ? 26.275 1.294 -18.492 1.00 88.19 84 LYS A O 1
ATOM 699 N N . SER A 1 85 ? 24.239 1.238 -17.534 1.00 88.88 85 SER A N 1
ATOM 700 C CA . SER A 1 85 ? 23.630 0.229 -18.410 1.00 88.88 85 SER A CA 1
ATOM 701 C C . SER A 1 85 ? 22.880 0.858 -19.589 1.00 88.88 85 SER A C 1
ATOM 703 O O . SER A 1 85 ? 22.385 0.139 -20.454 1.00 88.88 85 SER A O 1
ATOM 705 N N . GLY A 1 86 ? 22.779 2.188 -19.626 1.00 86.69 86 GLY A N 1
ATOM 706 C CA . GLY A 1 86 ? 22.027 2.931 -20.626 1.00 86.69 86 GLY A CA 1
ATOM 707 C C . GLY A 1 86 ? 20.522 3.044 -20.345 1.00 86.69 86 GLY A C 1
ATOM 708 O O . GLY A 1 86 ? 19.762 3.377 -21.253 1.00 86.69 86 GLY A O 1
ATOM 709 N N . ASN A 1 87 ? 20.075 2.778 -19.116 1.00 90.50 87 ASN A N 1
ATOM 710 C CA . ASN A 1 87 ? 18.692 2.991 -18.692 1.00 90.50 87 ASN A CA 1
ATOM 711 C C . ASN A 1 87 ? 18.466 4.423 -18.195 1.00 90.50 87 ASN A C 1
ATOM 713 O O . ASN A 1 87 ? 19.405 5.150 -17.868 1.00 90.50 87 ASN A O 1
ATOM 717 N N . ILE A 1 88 ? 17.191 4.805 -18.092 1.00 90.62 88 ILE A N 1
ATOM 718 C CA . ILE A 1 88 ? 16.773 6.018 -17.382 1.00 90.62 88 ILE A CA 1
ATOM 719 C C . ILE A 1 88 ? 17.259 5.997 -15.923 1.00 90.62 88 ILE A C 1
ATOM 721 O O . ILE A 1 88 ? 17.316 4.942 -15.288 1.00 90.62 88 ILE A O 1
ATOM 725 N N . LEU A 1 89 ? 17.593 7.170 -15.382 1.00 90.94 89 LEU A N 1
ATOM 726 C CA . LEU A 1 89 ? 18.084 7.292 -14.009 1.00 90.94 89 LEU A CA 1
ATOM 727 C C . LEU A 1 89 ? 17.010 6.904 -12.970 1.00 90.94 89 LEU A C 1
ATOM 729 O O . LEU A 1 89 ? 15.817 7.154 -13.189 1.00 90.94 89 LEU A O 1
ATOM 733 N N . PRO A 1 90 ? 17.404 6.356 -11.804 1.00 89.94 90 PRO A N 1
ATOM 734 C CA . PRO A 1 90 ? 16.498 6.153 -10.677 1.00 89.94 90 PRO A CA 1
ATOM 735 C C . PRO A 1 90 ? 15.780 7.449 -10.283 1.00 89.94 90 PRO A C 1
ATOM 737 O O . PRO A 1 90 ? 16.370 8.525 -10.298 1.00 89.94 90 PRO A O 1
ATOM 740 N N . GLY A 1 91 ? 14.502 7.345 -9.919 1.00 87.62 91 GLY A N 1
ATOM 741 C CA . GLY A 1 91 ? 13.671 8.511 -9.596 1.00 87.62 91 GLY A CA 1
ATOM 742 C C . GLY A 1 91 ? 13.028 9.192 -10.808 1.00 87.62 91 GLY A C 1
ATOM 743 O O . GLY A 1 91 ? 12.250 10.122 -10.624 1.00 87.62 91 GLY A O 1
ATOM 744 N N . SER A 1 92 ? 13.281 8.713 -12.030 1.00 87.00 92 SER A N 1
ATOM 745 C CA . SER A 1 92 ? 12.537 9.150 -13.215 1.00 87.00 92 SER A CA 1
ATOM 746 C C . SER A 1 92 ? 11.048 8.814 -13.071 1.00 87.00 92 SER A C 1
ATOM 748 O O . SER A 1 92 ? 10.672 7.642 -13.004 1.00 87.00 92 SER A O 1
ATOM 750 N N . VAL A 1 93 ? 10.196 9.841 -13.045 1.00 85.81 93 VAL A N 1
ATOM 751 C CA . VAL A 1 93 ? 8.734 9.700 -13.000 1.00 85.81 93 VAL A CA 1
ATOM 752 C C . VAL A 1 93 ? 8.160 10.055 -14.365 1.00 85.81 93 VAL A C 1
ATOM 754 O O . VAL 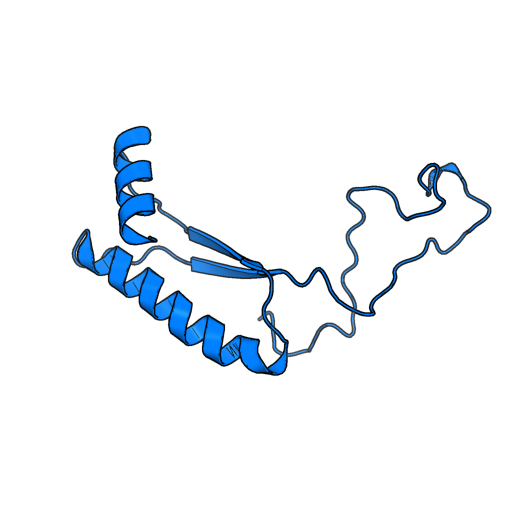A 1 93 ? 8.349 11.163 -14.860 1.00 85.81 93 VAL A O 1
ATOM 757 N N . SER A 1 94 ? 7.429 9.120 -14.967 1.00 80.88 94 SER A N 1
ATOM 758 C CA . SER A 1 94 ? 6.677 9.358 -16.197 1.00 80.88 94 SER A CA 1
ATOM 759 C C . SER A 1 94 ? 5.187 9.225 -15.924 1.00 80.88 94 SER A C 1
ATOM 761 O O . SER A 1 94 ? 4.728 8.162 -15.504 1.00 80.88 94 SER A O 1
ATOM 763 N N . MET A 1 95 ? 4.424 10.269 -16.223 1.00 77.31 95 MET A N 1
ATOM 764 C CA . MET A 1 95 ? 2.971 10.188 -16.265 1.00 77.31 95 MET A CA 1
ATOM 765 C C . MET A 1 95 ? 2.563 10.046 -17.729 1.00 77.31 95 MET A C 1
ATOM 767 O O . MET A 1 95 ? 2.710 10.980 -18.514 1.00 77.31 95 MET A O 1
ATOM 771 N N . ALA A 1 96 ? 2.125 8.856 -18.136 1.00 64.56 96 ALA A N 1
ATOM 772 C CA . ALA A 1 96 ? 1.650 8.667 -19.500 1.00 64.56 96 ALA A CA 1
ATOM 773 C C . ALA A 1 96 ? 0.315 9.410 -19.669 1.00 64.56 96 ALA A C 1
ATOM 775 O O . ALA A 1 96 ? -0.624 9.142 -18.932 1.00 64.56 96 ALA A O 1
ATOM 776 N N . SER A 1 97 ? 0.183 10.288 -20.667 1.00 54.84 97 SER A N 1
ATOM 777 C CA . SER A 1 97 ? -1.111 10.907 -21.020 1.00 54.84 97 SER A CA 1
ATOM 778 C C . SER A 1 97 ? -2.145 9.895 -21.543 1.00 54.84 97 SER A C 1
ATOM 780 O O . SER A 1 97 ? -3.331 10.192 -21.596 1.00 54.84 97 SER A O 1
ATOM 782 N N . LYS A 1 98 ? -1.699 8.677 -21.892 1.00 49.88 98 LYS A N 1
ATOM 783 C CA . LYS A 1 98 ? -2.534 7.493 -22.162 1.00 49.88 98 LYS A CA 1
ATOM 784 C C . LYS A 1 98 ? -2.860 6.672 -20.904 1.00 49.88 98 LYS A C 1
ATOM 786 O O . LYS A 1 98 ? -3.384 5.569 -21.032 1.00 49.88 98 LYS A O 1
ATOM 791 N N . ALA A 1 99 ? -2.513 7.145 -19.706 1.00 50.56 99 ALA A N 1
ATOM 792 C CA . ALA A 1 99 ? -2.963 6.518 -18.472 1.00 50.56 99 ALA A CA 1
ATOM 793 C C . ALA A 1 99 ? -4.483 6.671 -18.409 1.00 50.56 99 ALA A C 1
ATOM 795 O O . ALA A 1 99 ? -4.999 7.770 -18.251 1.00 50.56 99 ALA A O 1
ATOM 796 N N . TRP A 1 100 ? -5.156 5.552 -18.657 1.00 55.69 100 TRP A N 1
ATOM 797 C CA . TRP A 1 100 ? -6.576 5.287 -18.503 1.00 55.69 100 TRP A CA 1
ATOM 798 C C . TRP A 1 100 ? -7.393 6.456 -17.915 1.00 55.69 100 TRP A C 1
ATOM 800 O O . TRP A 1 100 ? -7.286 6.694 -16.708 1.00 55.69 100 TRP A O 1
ATOM 810 N N . PRO A 1 101 ? -8.251 7.131 -18.713 1.00 54.44 101 PRO A N 1
ATOM 811 C CA . PRO A 1 101 ? -8.960 8.360 -18.323 1.00 54.44 101 PRO A CA 1
ATOM 812 C C . PRO A 1 101 ? -9.852 8.260 -17.072 1.00 54.44 101 PRO A C 1
ATOM 814 O O . PRO A 1 101 ? -10.461 9.246 -16.676 1.00 54.44 101 PRO A O 1
ATOM 817 N N . HIS A 1 102 ? -9.985 7.073 -16.478 1.00 57.56 102 HIS A N 1
ATOM 818 C CA . HIS A 1 102 ? -10.981 6.750 -15.461 1.00 57.56 102 HIS A CA 1
ATOM 819 C C . HIS A 1 102 ? -10.402 6.309 -14.106 1.00 57.56 102 HIS A C 1
ATOM 821 O O . HIS A 1 102 ? -11.179 6.090 -13.182 1.00 57.56 102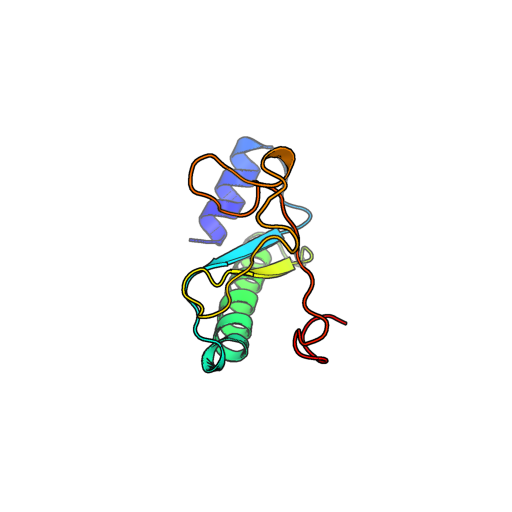 HIS A O 1
ATOM 827 N N . TYR A 1 103 ? -9.080 6.141 -13.960 1.00 59.41 103 TYR A N 1
ATOM 828 C CA . TYR A 1 103 ? -8.508 5.480 -12.769 1.00 59.41 103 TYR A CA 1
ATOM 829 C C . TYR A 1 103 ? -7.995 6.425 -11.674 1.00 59.41 103 TYR A C 1
ATOM 831 O O . TYR A 1 103 ? -7.730 5.963 -10.567 1.00 59.41 103 TYR A O 1
ATOM 839 N N . PHE A 1 104 ? -7.904 7.728 -11.942 1.00 56.91 104 PHE A N 1
ATOM 840 C CA . PHE A 1 104 ? -7.606 8.748 -10.936 1.00 56.91 104 PHE A CA 1
ATOM 841 C C . PHE A 1 104 ? -8.494 9.971 -11.188 1.00 56.91 104 PHE A C 1
ATOM 843 O O . PHE A 1 104 ? -8.257 10.711 -12.138 1.00 56.91 104 PHE A O 1
ATOM 850 N N . ASN A 1 105 ? -9.518 10.136 -10.347 1.00 44.59 105 ASN A N 1
ATOM 851 C CA . ASN A 1 105 ? -10.335 11.345 -10.206 1.00 44.59 105 ASN A CA 1
ATOM 852 C C . ASN A 1 105 ? -10.118 11.923 -8.809 1.00 44.59 105 ASN A C 1
ATOM 854 O O . ASN A 1 105 ? -9.989 11.104 -7.866 1.00 44.59 105 ASN A O 1
#